Protein 3F7L (pdb70)

Structure (mmCIF, N/CA/C/O backbone):
data_3F7L
#
_entry.id   3F7L
#
_cell.length_a   62.493
_cell.length_b   62.493
_cell.length_c   163.191
_cell.angle_alpha   90.00
_cell.angle_beta   90.00
_cell.angle_gamma   120.00
#
_symmetry.space_group_name_H-M   'P 61 2 2'
#
loop_
_entity.id
_entity.type
_entity.pdbx_description
1 polymer 'Copper,Zinc Superoxide Dismut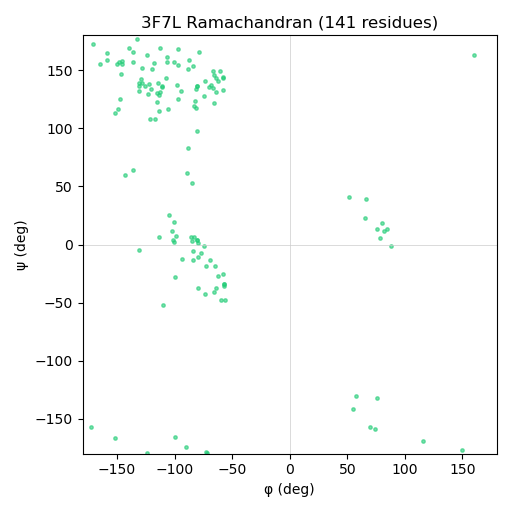ase'
2 non-polymer 'COPPER (I) ION'
3 non-polymer 'COPPER (II) ION'
4 non-polymer 'ZINC ION'
5 non-polymer 'SODIUM ION'
6 non-polymer 'ACETIC ACID'
7 non-polymer 'SULFATE ION'
8 water water
#
loop_
_atom_site.group_PDB
_atom_site.id
_atom_site.type_symbol
_atom_site.label_atom_id
_atom_site.label_alt_id
_atom_site.label_comp_id
_atom_site.label_asym_id
_atom_site.label_entity_id
_atom_site.label_seq_id
_atom_site.pdbx_PDB_ins_code
_atom_site.Cartn_x
_atom_site.Cartn_y
_atom_site.Cartn_z
_atom_site.occupancy
_atom_site.B_iso_or_equiv
_atom_site.auth_seq_id
_atom_site.auth_comp_id
_atom_site.auth_asym_id
_atom_site.auth_atom_id
_atom_site.pdbx_PDB_model_num
ATOM 1 N N . ALA A 1 1 ? 33.385 16.130 55.139 1.00 27.82 1 ALA A N 1
ATOM 2 C CA . ALA A 1 1 ? 34.437 15.421 54.396 1.00 19.46 1 ALA A CA 1
ATOM 3 C C . ALA A 1 1 ? 33.743 14.417 53.487 1.00 17.96 1 ALA A C 1
ATOM 4 O O . ALA A 1 1 ? 32.873 13.721 53.986 1.00 21.32 1 ALA A O 1
ATOM 6 N N . ILE A 1 2 ? 34.051 14.286 52.211 1.00 16.16 2 ILE A N 1
ATOM 7 C CA . ILE A 1 2 ? 33.530 13.224 51.366 1.00 14.08 2 ILE A CA 1
ATOM 8 C C . ILE A 1 2 ? 34.211 11.905 51.719 1.00 12.35 2 ILE A C 1
ATOM 9 O O . ILE A 1 2 ? 35.420 11.850 51.985 1.00 12.43 2 ILE A O 1
ATOM 16 N N . HIS A 1 3 ? 33.412 10.856 51.702 1.00 12.15 3 HIS A N 1
ATOM 17 C CA . HIS A 1 3 ? 33.854 9.473 51.894 1.00 11.47 3 HIS A CA 1
ATOM 18 C C . HIS A 1 3 ? 33.455 8.646 50.676 1.00 10.49 3 HIS A C 1
ATOM 19 O O . HIS A 1 3 ? 32.351 8.763 50.145 1.00 11.58 3 HIS A O 1
ATOM 26 N N . ALA A 1 4 ? 34.385 7.785 50.262 1.00 9.65 4 ALA A N 1
ATOM 27 C CA . ALA A 1 4 ? 34.180 6.878 49.154 1.00 9.52 4 ALA A CA 1
ATOM 28 C C . ALA A 1 4 ? 34.707 5.502 49.513 1.00 8.80 4 ALA A C 1
ATOM 29 O O . ALA A 1 4 ? 35.458 5.317 50.463 1.00 9.41 4 ALA A O 1
ATOM 31 N N . VAL A 1 5 ? 34.319 4.524 48.709 1.00 8.73 5 VAL A N 1
ATOM 32 C CA . VAL A 1 5 ? 34.724 3.135 48.924 1.00 8.79 5 VAL A CA 1
ATOM 33 C C . VAL A 1 5 ? 34.835 2.448 47.574 1.00 8.69 5 VAL A C 1
ATOM 34 O O . VAL A 1 5 ? 34.212 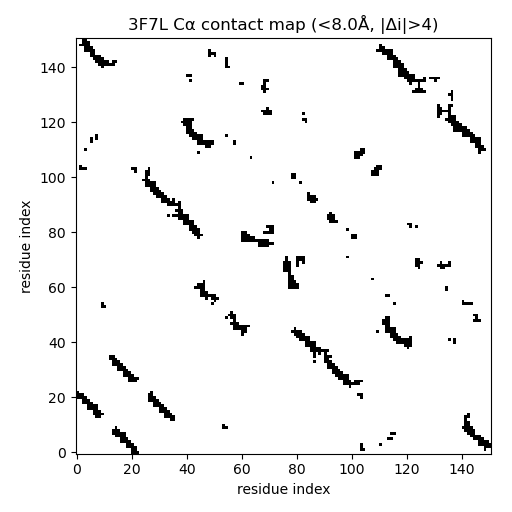2.855 46.599 1.00 9.88 5 VAL A O 1
ATOM 38 N N . CYS A 1 6 ? 35.618 1.386 47.544 1.00 8.91 6 CYS A N 1
ATOM 39 C CA . CYS A 1 6 ? 35.870 0.629 46.320 1.00 8.69 6 CYS A CA 1
ATOM 40 C C . CYS A 1 6 ? 36.070 -0.831 46.677 1.00 8.71 6 CYS A C 1
ATOM 41 O O . CYS A 1 6 ? 36.920 -1.146 47.531 1.00 9.86 6 CYS A O 1
ATOM 44 N N . VAL A 1 7 ? 35.291 -1.717 46.069 1.00 8.66 7 VAL A N 1
ATOM 45 C CA . VAL A 1 7 ? 35.355 -3.144 46.309 1.00 8.79 7 VAL A CA 1
ATOM 46 C C . VAL A 1 7 ? 36.024 -3.783 45.106 1.00 8.66 7 VAL A C 1
ATOM 47 O O . VAL A 1 7 ? 35.506 -3.633 43.975 1.00 10.07 7 VAL A O 1
ATOM 51 N N . LEU A 1 8 ? 37.170 -4.391 45.308 1.00 9.18 8 LEU A N 1
ATOM 52 C CA . LEU A 1 8 ? 37.975 -4.932 44.188 1.00 9.69 8 LEU A CA 1
ATOM 53 C C . LEU A 1 8 ? 37.696 -6.397 43.928 1.00 9.30 8 LEU A C 1
ATOM 54 O O . LEU A 1 8 ? 37.719 -7.223 44.820 1.00 11.48 8 LEU A O 1
ATOM 63 N N . LYS A 1 9 ? 37.478 -6.720 42.633 1.00 9.15 9 LYS A N 1
ATOM 64 C CA . LYS A 1 9 ? 37.307 -8.061 42.170 1.00 11.16 9 LYS A CA 1
ATOM 65 C C . LYS A 1 9 ? 37.820 -8.157 40.735 1.00 9.70 9 LYS A C 1
ATOM 66 O O . LYS A 1 9 ? 37.812 -7.159 40.011 1.00 9.79 9 LYS A O 1
ATOM 72 N N . GLY A 1 10 ? 38.215 -9.336 40.280 1.00 10.79 10 GLY A N 1
ATOM 73 C CA . GLY A 1 10 ? 38.601 -9.492 38.889 1.00 10.90 10 GLY A CA 1
ATOM 74 C C . GLY A 1 10 ? 38.843 -10.937 38.532 1.00 11.53 10 GLY A C 1
ATOM 75 O O . GLY A 1 10 ? 38.338 -11.845 39.205 1.00 13.16 10 GLY A O 1
ATOM 76 N N . ASP A 1 11 ? 39.643 -11.156 37.479 1.00 12.67 11 ASP A N 1
ATOM 77 C CA . ASP A 1 11 ? 39.892 -12.509 36.966 1.00 14.96 11 ASP A CA 1
ATOM 78 C C . ASP A 1 11 ? 41.093 -13.160 37.665 1.00 14.81 11 ASP A C 1
ATOM 79 O O . ASP A 1 11 ? 42.108 -13.451 37.035 1.00 16.38 11 ASP A O 1
ATOM 84 N N . SER A 1 12 ? 40.922 -13.303 38.976 1.00 13.33 12 SER A N 1
ATOM 85 C CA . SER A 1 12 ? 41.949 -13.762 39.853 1.00 13.71 12 SER A CA 1
ATOM 86 C C . SER A 1 12 ? 41.286 -14.003 41.237 1.00 13.02 12 SER A C 1
ATOM 87 O O . SER A 1 12 ? 40.134 -13.641 41.451 1.00 13.96 12 SER A O 1
ATOM 90 N N . PRO A 1 13 ? 41.997 -14.577 42.182 1.00 14.30 13 PRO A N 1
ATOM 91 C CA . PRO A 1 13 ? 41.456 -14.657 43.520 1.00 15.99 13 PRO A CA 1
ATOM 92 C C . PRO A 1 13 ? 41.582 -13.418 44.372 1.00 12.93 13 PRO A C 1
ATOM 93 O O . PRO A 1 13 ? 41.214 -13.424 45.537 1.00 14.91 13 PRO A O 1
ATOM 97 N N . VAL A 1 14 ? 42.063 -12.345 43.916 1.00 10.94 14 VAL A N 1
ATOM 98 C CA . VAL A 1 14 ? 42.374 -11.112 44.604 1.00 10.11 14 VAL A CA 1
ATOM 99 C C . VAL A 1 14 ? 41.097 -10.369 44.918 1.00 10.86 14 VAL A C 1
ATOM 100 O O . VAL A 1 14 ? 40.251 -10.121 44.046 1.00 12.32 14 VAL A O 1
ATOM 104 N N . THR A 1 15 ? 40.937 -9.986 46.193 1.00 11.07 15 THR A N 1
ATOM 105 C CA . THR A 1 15 ? 39.789 -9.238 46.660 1.00 12.20 15 THR A CA 1
ATOM 106 C C . THR A 1 15 ? 40.283 -8.182 47.645 1.00 12.08 15 THR A C 1
ATOM 107 O O . THR A 1 15 ? 41.389 -8.196 48.126 1.00 11.61 15 THR A O 1
ATOM 111 N N . GLY A 1 16 ? 39.372 -7.268 47.993 1.00 16.25 16 GLY A N 1
ATOM 112 C CA . GLY A 1 16 ? 39.698 -6.293 49.016 1.00 16.15 16 GLY A CA 1
ATOM 113 C C . GLY A 1 16 ? 38.768 -5.084 48.922 1.00 10.05 16 GLY A C 1
ATOM 114 O O . GLY A 1 16 ? 38.073 -4.895 47.948 1.00 11.05 16 GLY A O 1
ATOM 115 N N . THR A 1 17 ? 38.755 -4.316 49.997 1.00 12.70 17 THR A N 1
ATOM 116 C CA . THR A 1 17 ? 37.988 -3.103 50.088 1.00 10.32 17 THR A CA 1
ATOM 117 C C . THR A 1 17 ? 38.901 -1.939 50.415 1.00 9.72 17 THR A C 1
ATOM 118 O O . THR A 1 17 ? 39.702 -2.021 51.364 1.00 11.32 17 THR A O 1
ATOM 122 N N . ILE A 1 18 ? 38.800 -0.884 49.655 1.00 8.86 18 ILE A N 1
ATOM 123 C CA . ILE A 1 18 ? 39.535 0.334 49.834 1.00 8.87 18 ILE A CA 1
ATOM 124 C C . ILE A 1 18 ? 38.579 1.444 50.221 1.00 9.07 18 ILE A C 1
ATOM 125 O O . ILE A 1 18 ? 37.569 1.659 49.583 1.00 10.46 18 ILE A O 1
ATOM 130 N N . HIS A 1 19 ? 38.938 2.200 51.292 1.00 9.50 19 HIS A N 1
ATOM 131 C CA . HIS A 1 19 ? 38.227 3.372 51.711 1.00 9.71 19 HIS A CA 1
ATOM 132 C C . HIS A 1 19 ? 39.038 4.623 51.373 1.00 9.45 19 HIS A C 1
ATOM 133 O O . HIS A 1 19 ? 40.259 4.621 51.486 1.00 10.49 19 HIS A O 1
ATOM 146 N N . LEU A 1 20 ? 38.334 5.680 50.974 1.00 9.37 20 LEU A N 1
ATOM 147 C CA . LEU A 1 20 ? 38.932 6.945 50.661 1.00 9.78 20 LEU A CA 1
ATOM 148 C C . LEU A 1 20 ? 38.183 8.029 51.375 1.00 9.88 20 LEU A C 1
ATOM 149 O O . LEU A 1 20 ? 36.934 8.040 51.376 1.00 11.92 20 LEU A O 1
ATOM 154 N N . LYS A 1 21 ? 38.869 8.989 51.966 1.00 9.91 21 LYS A N 1
ATOM 155 C CA . LYS A 1 21 ? 38.159 10.100 52.602 1.00 11.58 21 LYS A CA 1
ATOM 156 C C . LYS A 1 21 ? 38.979 11.358 52.450 1.00 10.92 21 LYS A C 1
ATOM 157 O O . LYS A 1 21 ? 40.229 11.404 52.485 1.00 11.61 21 LYS A O 1
ATOM 163 N N . GLU A 1 22 ? 38.317 12.481 52.323 1.00 11.83 22 GLU A N 1
ATOM 164 C CA . GLU A 1 22 ? 38.982 13.730 52.521 1.00 12.62 22 GLU A CA 1
ATOM 165 C C . GLU A 1 22 ? 39.405 13.898 53.974 1.00 14.41 22 GLU A C 1
ATOM 166 O O . GLU A 1 22 ? 38.618 13.637 54.864 1.00 17.66 22 GLU A O 1
ATOM 172 N N . GLU A 1 23 ? 40.620 14.341 54.222 1.00 14.96 23 GLU A N 1
ATOM 173 C CA . GLU A 1 23 ? 41.198 14.497 55.585 1.00 16.44 23 GLU A CA 1
ATOM 174 C C . GLU A 1 23 ? 42.198 15.619 55.451 1.00 17.92 23 GLU A C 1
ATOM 175 O O . GLU A 1 23 ? 43.190 15.522 54.691 1.00 18.30 23 GLU A O 1
ATOM 181 N N . GLY A 1 24 ? 41.921 16.752 56.096 1.00 20.87 24 GLY A N 1
ATOM 182 C CA . GLY A 1 24 ? 42.701 17.963 55.844 1.00 22.05 24 GLY A CA 1
ATOM 183 C C . GLY A 1 24 ? 42.648 18.330 54.371 1.00 20.72 24 GLY A C 1
ATOM 184 O O . GLY A 1 24 ? 41.579 18.346 53.758 1.00 27.57 24 GLY A O 1
ATOM 185 N N . ASP A 1 25 ? 43.800 18.586 53.761 1.00 22.47 25 ASP A N 1
ATOM 186 C CA . ASP A 1 25 ? 43.879 19.017 52.364 1.00 22.12 25 ASP A CA 1
ATOM 187 C C . ASP A 1 25 ? 44.199 17.845 51.458 1.00 18.64 25 ASP A C 1
ATOM 188 O O . ASP A 1 25 ? 44.485 18.113 50.277 1.00 22.29 25 ASP A O 1
ATOM 193 N N . MET A 1 26 ? 44.223 16.612 51.931 1.00 15.58 26 MET A N 1
ATOM 194 C CA . MET A 1 26 ? 44.562 15.479 51.100 1.00 12.68 26 MET A CA 1
ATOM 195 C C . MET A 1 26 ? 43.415 14.459 51.160 1.00 11.82 26 MET A C 1
ATOM 196 O O . MET A 1 26 ? 42.411 14.666 51.830 1.00 14.88 26 MET A O 1
ATOM 201 N N . VAL A 1 27 ? 43.607 13.361 50.457 1.00 10.72 27 VAL A N 1
ATOM 202 C CA . VAL A 1 27 ? 42.721 12.203 50.536 1.00 9.96 27 VAL A CA 1
ATOM 203 C C . VAL A 1 27 ? 43.492 11.062 51.153 1.00 10.08 27 VAL A C 1
ATOM 204 O O . VAL A 1 27 ? 44.618 10.718 50.737 1.00 10.86 27 VAL A O 1
ATOM 208 N N . THR A 1 28 ? 42.916 10.442 52.177 1.00 10.24 28 THR A N 1
ATOM 209 C CA . THR A 1 28 ? 43.460 9.309 52.893 1.00 10.62 28 THR A CA 1
ATOM 210 C C . THR A 1 28 ? 42.852 8.048 52.335 1.00 10.38 28 THR A C 1
ATOM 211 O O . THR A 1 28 ? 41.619 7.908 52.312 1.00 11.22 28 THR A O 1
ATOM 215 N N . VAL A 1 29 ? 43.712 7.123 51.921 1.00 10.27 29 VAL A N 1
ATOM 216 C CA . VAL A 1 29 ? 43.338 5.871 51.292 1.00 9.85 29 VAL A CA 1
ATOM 217 C C . VAL A 1 29 ? 43.763 4.719 52.206 1.00 10.28 29 VAL A C 1
ATOM 218 O O . VAL A 1 29 ? 44.952 4.610 52.550 1.00 11.24 29 VAL A O 1
ATOM 222 N N . THR A 1 30 ? 42.828 3.866 52.613 1.00 10.41 30 THR A N 1
ATOM 223 C CA . THR A 1 30 ? 43.098 2.780 53.523 1.00 10.15 30 THR A CA 1
ATOM 224 C C . THR A 1 30 ? 42.419 1.522 53.049 1.00 9.95 30 THR A C 1
ATOM 225 O O . THR A 1 30 ? 41.407 1.521 52.368 1.00 13.42 30 THR A O 1
ATOM 229 N N . GLY A 1 31 ? 42.918 0.376 53.472 1.00 10.65 31 GLY A N 1
ATOM 230 C CA . GLY A 1 31 ? 42.236 -0.879 53.225 1.00 12.00 31 GLY A CA 1
ATOM 231 C C . GLY A 1 31 ? 43.181 -2.020 53.089 1.00 9.84 31 GLY A C 1
ATOM 232 O O . GLY A 1 31 ? 44.351 -1.860 53.346 1.00 15.45 31 GLY A O 1
ATOM 233 N N . GLU A 1 32 ? 42.676 -3.189 52.807 1.00 13.50 32 GLU A N 1
ATOM 234 C CA . GLU A 1 32 ? 43.440 -4.422 52.705 1.00 11.63 32 GLU A CA 1
ATOM 235 C C . GLU A 1 32 ? 43.054 -5.107 51.392 1.00 10.73 32 GLU A C 1
ATOM 236 O O . GLU A 1 32 ? 41.879 -5.168 51.053 1.00 13.55 32 GLU A O 1
ATOM 242 N N . ILE A 1 33 ? 44.058 -5.638 50.723 1.00 9.71 33 ILE A N 1
ATOM 243 C CA . ILE A 1 33 ? 43.913 -6.454 49.494 1.00 9.62 33 ILE A CA 1
ATOM 244 C C . ILE A 1 33 ? 44.513 -7.801 49.800 1.00 9.61 33 ILE A C 1
ATOM 245 O O . ILE A 1 33 ? 45.611 -7.879 50.339 1.00 11.32 33 ILE A O 1
ATOM 250 N N . THR A 1 34 ? 43.813 -8.861 49.443 1.00 9.63 34 THR A N 1
ATOM 251 C CA . THR A 1 34 ? 44.233 -10.227 49.764 1.00 9.96 34 THR A CA 1
ATOM 252 C C . THR A 1 34 ? 44.332 -11.055 48.492 1.00 9.50 34 THR A C 1
ATOM 253 O O . THR A 1 34 ? 43.789 -10.716 47.461 1.00 11.01 34 THR A O 1
ATOM 257 N N . GLY A 1 35 ? 45.029 -12.195 48.608 1.00 10.08 35 GLY A N 1
ATOM 258 C CA . GLY A 1 35 ? 45.174 -13.134 47.528 1.00 10.55 35 GLY A CA 1
ATOM 259 C C . GLY A 1 35 ? 46.299 -12.807 46.572 1.00 9.92 35 GLY A C 1
ATOM 260 O O . GLY A 1 35 ? 46.350 -13.430 45.497 1.00 11.80 35 GLY A O 1
ATOM 261 N N . LEU A 1 36 ? 47.186 -11.909 46.929 1.00 9.81 36 LEU A N 1
ATOM 262 C CA . LEU A 1 36 ? 48.274 -11.448 46.092 1.00 9.39 36 LEU A CA 1
ATOM 263 C C . LEU A 1 36 ? 49.526 -12.309 46.234 1.00 9.39 36 LEU A C 1
ATOM 264 O O . LEU A 1 36 ? 49.788 -12.814 47.325 1.00 10.48 36 LEU A O 1
ATOM 269 N N . THR A 1 37 ? 50.334 -12.403 45.211 1.00 9.41 37 THR A N 1
ATOM 270 C CA . THR A 1 37 ? 51.658 -12.960 45.417 1.00 9.63 37 THR A CA 1
ATOM 271 C C . THR A 1 37 ? 52.442 -12.018 46.307 1.00 9.29 37 THR A C 1
ATOM 272 O O . THR A 1 37 ? 52.317 -10.779 46.235 1.00 9.73 37 THR A O 1
ATOM 276 N N . PRO A 1 38 ? 53.329 -12.524 47.180 1.00 9.26 38 PRO A N 1
ATOM 277 C CA . PRO A 1 38 ? 54.105 -11.623 48.039 1.00 9.58 38 PRO A CA 1
ATOM 278 C C . PRO A 1 38 ? 54.920 -10.635 47.177 1.00 9.46 38 PRO A C 1
ATOM 279 O O . PRO A 1 38 ? 55.469 -10.979 46.135 1.00 11.23 38 PRO A O 1
ATOM 283 N N . GLY A 1 39 ? 55.034 -9.407 47.697 1.00 9.67 39 GLY A N 1
ATOM 284 C CA . GLY A 1 39 ? 55.836 -8.386 47.053 1.00 10.61 39 GLY A CA 1
ATOM 285 C C . GLY A 1 39 ? 55.002 -7.212 46.574 1.00 8.66 39 GLY A C 1
ATOM 286 O O . GLY A 1 39 ? 53.799 -7.069 46.915 1.00 8.72 39 GLY A O 1
ATOM 287 N N . LYS A 1 40 ? 55.605 -6.369 45.791 1.00 9.54 40 LYS A N 1
ATOM 288 C CA . LYS A 1 40 ? 54.998 -5.130 45.318 1.00 8.77 40 LYS A CA 1
ATOM 289 C C . LYS A 1 40 ? 54.071 -5.374 44.133 1.00 8.29 40 LYS A C 1
ATOM 290 O O . LYS A 1 40 ? 54.404 -6.088 43.182 1.00 9.50 40 LYS A O 1
ATOM 298 N N . HIS A 1 41 ? 52.907 -4.727 44.175 1.00 7.53 41 HIS A N 1
ATOM 299 C CA . HIS A 1 41 ? 51.926 -4.747 43.096 1.00 7.45 41 HIS A CA 1
ATOM 300 C C . HIS A 1 41 ? 51.487 -3.313 42.793 1.00 7.16 41 HIS A C 1
ATOM 301 O O . HIS A 1 41 ? 51.088 -2.565 43.698 1.00 7.56 41 HIS A O 1
ATOM 308 N N . GLY A 1 42 ? 51.488 -2.956 41.502 1.00 7.07 42 GLY A N 1
ATOM 309 C CA . GLY A 1 42 ? 51.048 -1.612 41.143 1.00 7.29 42 GLY A CA 1
ATOM 310 C C . GLY A 1 42 ? 49.592 -1.362 41.554 1.00 6.74 42 GLY A C 1
ATOM 311 O O . GLY A 1 42 ? 48.746 -2.267 41.535 1.00 7.62 42 GLY A O 1
ATOM 312 N N . PHE A 1 43 ? 49.305 -0.102 41.857 1.00 7.10 43 PHE A N 1
ATOM 313 C CA . PHE A 1 43 ? 47.997 0.286 42.398 1.00 7.39 43 PHE A CA 1
ATOM 314 C C . PHE A 1 43 ? 47.701 1.697 41.942 1.00 7.18 43 PHE A C 1
ATOM 315 O O . PHE A 1 43 ? 48.442 2.627 42.301 1.00 8.28 43 PHE A O 1
ATOM 323 N N . HIS A 1 44 ? 46.649 1.870 41.144 1.00 6.86 44 HIS A N 1
ATOM 324 C CA . HIS A 1 44 ? 46.382 3.174 40.540 1.00 7.02 44 HIS A CA 1
ATOM 325 C C . HIS A 1 44 ? 44.897 3.425 40.409 1.00 6.64 44 HIS A C 1
ATOM 326 O O . HIS A 1 44 ? 44.083 2.510 40.302 1.00 7.46 44 HIS A O 1
ATOM 333 N N . VAL A 1 45 ? 44.556 4.723 40.311 1.00 7.04 45 VAL A N 1
ATOM 334 C CA . VAL A 1 45 ? 43.271 5.154 39.799 1.00 7.19 45 VAL A CA 1
ATOM 335 C C . VAL A 1 45 ? 43.330 5.156 38.284 1.00 7.25 45 VAL A C 1
ATOM 336 O O . VAL A 1 45 ? 44.176 5.844 37.687 1.00 7.78 45 VAL A O 1
ATOM 340 N N . HIS A 1 46 ? 42.430 4.422 37.647 1.00 7.22 46 HIS A N 1
ATOM 341 C CA . HIS A 1 46 ? 42.229 4.391 36.222 1.00 7.44 46 HIS A CA 1
ATOM 342 C C . HIS A 1 46 ? 41.021 5.261 35.869 1.00 7.44 46 HIS A C 1
ATOM 343 O O . HIS A 1 46 ? 40.155 5.527 36.670 1.00 8.24 46 HIS A O 1
ATOM 350 N N . GLU A 1 47 ? 41.011 5.705 34.600 1.00 7.57 47 GLU A N 1
ATOM 351 C CA . GLU A 1 47 ? 40.123 6.777 34.193 1.00 8.02 47 GLU A CA 1
ATOM 352 C C . GLU A 1 47 ? 38.649 6.424 34.249 1.00 7.72 47 GLU A C 1
ATOM 353 O O . GLU A 1 47 ? 37.853 7.277 34.640 1.00 8.47 47 GLU A O 1
ATOM 359 N N . PHE A 1 48 ? 38.259 5.214 33.842 1.00 7.87 48 PHE A N 1
ATOM 360 C CA . PHE A 1 48 ? 36.854 4.919 33.638 1.00 8.05 48 PHE A CA 1
ATOM 361 C C . PHE A 1 48 ? 36.326 3.946 34.671 1.00 7.97 48 PHE A C 1
ATOM 362 O O . PHE A 1 48 ? 36.946 2.879 34.950 1.00 8.85 48 PHE A O 1
ATOM 370 N N . GLY A 1 49 ? 35.155 4.244 35.206 1.00 8.39 49 GLY A N 1
ATOM 371 C CA . GLY A 1 49 ? 34.399 3.345 36.071 1.00 8.54 49 GLY A CA 1
ATOM 372 C C . GLY A 1 49 ? 33.563 2.393 35.274 1.00 8.93 49 GLY A C 1
ATOM 373 O O . GLY A 1 49 ? 32.334 2.310 35.461 1.00 10.03 49 GLY A O 1
ATOM 374 N N . ASP A 1 50 ? 34.186 1.672 34.330 1.00 9.35 50 ASP A N 1
ATOM 375 C CA . ASP A 1 50 ? 33.531 0.907 33.299 1.00 9.27 50 ASP A CA 1
ATOM 376 C C . ASP A 1 50 ? 33.977 -0.542 33.441 1.00 9.21 50 ASP A C 1
ATOM 377 O O . ASP A 1 50 ? 35.132 -0.831 33.129 1.00 9.31 50 ASP A O 1
ATOM 382 N N . ASN A 1 51 ? 33.075 -1.405 33.903 1.00 9.56 51 ASN A N 1
ATOM 383 C CA . ASN A 1 51 ? 33.337 -2.802 34.104 1.00 10.22 51 ASN A CA 1
ATOM 384 C C . ASN A 1 51 ? 32.695 -3.690 33.036 1.00 10.12 51 ASN A C 1
ATOM 385 O O . ASN A 1 51 ? 32.387 -4.858 33.285 1.00 12.48 51 ASN A O 1
ATOM 390 N N . THR A 1 52 ? 32.449 -3.133 31.849 1.00 9.78 52 THR A N 1
ATOM 391 C CA . THR A 1 52 ? 31.824 -3.941 30.785 1.00 10.60 52 THR A CA 1
ATOM 392 C C . THR A 1 52 ? 32.758 -4.962 30.178 1.00 11.46 52 THR A C 1
ATOM 393 O O . THR A 1 52 ? 32.292 -5.898 29.532 1.00 14.32 52 THR A O 1
ATOM 397 N N . ASN A 1 53 ? 34.060 -4.814 30.336 1.00 11.32 53 ASN A N 1
ATOM 398 C CA . ASN A 1 53 ? 35.058 -5.717 29.830 1.00 11.78 53 ASN A CA 1
ATOM 399 C C . ASN A 1 53 ? 36.090 -5.926 30.956 1.00 11.53 53 ASN A C 1
ATOM 400 O O . ASN A 1 53 ? 37.272 -5.546 30.822 1.00 12.66 53 ASN A O 1
ATOM 405 N N . GLY A 1 54 ? 35.632 -6.507 32.030 1.00 12.88 54 GLY A N 1
ATOM 406 C CA . GLY A 1 54 ? 36.518 -6.807 33.189 1.00 12.38 54 GLY A CA 1
ATOM 407 C C . GLY A 1 54 ? 37.195 -5.506 33.617 1.00 11.15 54 GLY A C 1
ATOM 408 O O . GLY A 1 54 ? 36.579 -4.473 33.752 1.00 14.65 54 GLY A O 1
ATOM 409 N N . CYS A 1 55 ? 38.477 -5.657 33.982 1.00 10.11 55 CYS A N 1
ATOM 410 C CA . CYS A 1 55 ? 39.268 -4.523 34.389 1.00 9.87 55 CYS A CA 1
ATOM 411 C C . CYS A 1 55 ? 39.855 -3.803 33.188 1.00 9.08 55 CYS A C 1
ATOM 412 O O . CYS A 1 55 ? 40.339 -2.672 33.319 1.00 9.50 55 CYS A O 1
ATOM 415 N N . THR A 1 56 ? 39.817 -4.403 32.011 1.00 9.50 56 THR A N 1
ATOM 416 C CA . THR A 1 56 ? 40.374 -3.761 30.800 1.00 9.87 56 THR A CA 1
ATOM 417 C C . THR A 1 56 ? 39.628 -2.497 30.435 1.00 9.84 56 THR A C 1
ATOM 418 O O . THR A 1 56 ? 40.247 -1.499 30.002 1.00 10.42 56 THR A O 1
ATOM 422 N N . SER A 1 57 ? 38.315 -2.478 30.616 1.00 9.37 57 SER A N 1
ATOM 423 C CA .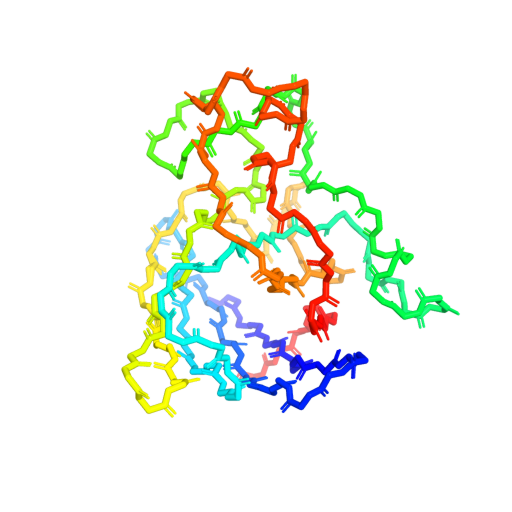 SER A 1 57 ? 37.504 -1.306 30.225 1.00 9.27 57 SER A CA 1
ATOM 424 C C . SER A 1 57 ? 37.672 -0.151 31.189 1.00 8.66 57 SER A C 1
ATOM 425 O O . SER A 1 57 ? 37.136 0.929 30.892 1.00 9.49 57 SER A O 1
ATOM 428 N N . ALA A 1 58 ? 38.462 -0.270 32.250 1.00 8.51 58 ALA A N 1
ATOM 429 C CA . ALA A 1 58 ? 38.788 0.865 33.098 1.00 8.46 5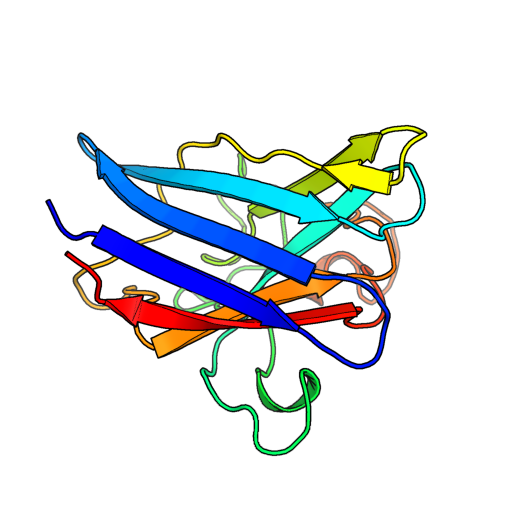8 ALA A CA 1
ATOM 430 C C . ALA A 1 58 ? 39.693 1.865 32.370 1.00 8.17 58 ALA A C 1
ATOM 431 O O . ALA A 1 58 ? 39.907 2.983 32.860 1.00 8.39 58 ALA A O 1
ATOM 433 N N . GLY A 1 59 ? 40.261 1.4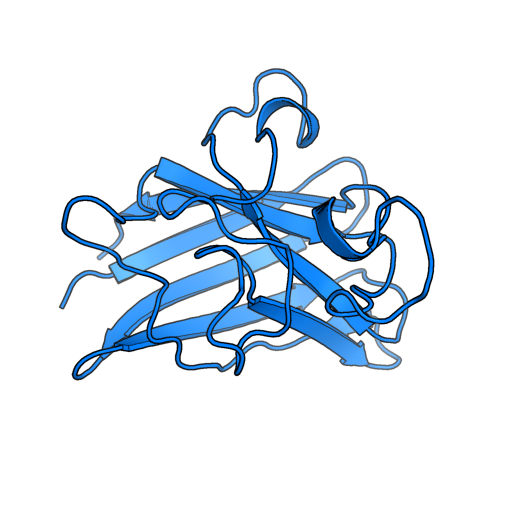67 31.242 1.00 8.72 59 GLY A N 1
ATOM 434 C CA . GLY A 1 59 ? 41.154 2.393 30.529 1.00 9.49 59 GLY A CA 1
ATOM 435 C C . GLY A 1 59 ? 42.478 2.533 31.218 1.00 7.98 59 GLY A C 1
ATOM 436 O O . GLY A 1 59 ? 42.902 1.643 31.983 1.00 8.62 59 GLY A O 1
ATOM 437 N N . GLY A 1 60 ? 43.157 3.632 30.919 1.00 8.43 60 GLY A N 1
ATOM 438 C CA . GLY A 1 60 ? 44.508 3.879 31.431 1.00 8.31 60 GLY A CA 1
ATOM 439 C C . GLY A 1 60 ? 44.487 4.622 32.739 1.00 7.79 60 GLY A C 1
ATOM 440 O O . GLY A 1 60 ? 43.446 4.853 33.342 1.00 8.43 60 GLY A O 1
ATOM 441 N N . HIS A 1 61 ? 45.681 4.988 33.211 1.00 7.89 61 HIS A N 1
ATOM 442 C CA . HIS A 1 61 ? 45.750 5.716 34.456 1.00 8.02 61 HIS A CA 1
ATOM 443 C C . HIS A 1 61 ? 45.052 7.063 34.292 1.00 7.90 61 HIS A C 1
ATOM 444 O O . HIS A 1 61 ? 45.174 7.724 33.278 1.00 8.85 61 HIS A O 1
ATOM 451 N N . PHE A 1 62 ? 44.365 7.477 35.371 1.00 7.86 62 PHE A N 1
ATOM 452 C CA . PHE A 1 62 ? 43.712 8.778 35.349 1.00 7.74 62 PHE A CA 1
ATOM 453 C C . PHE A 1 62 ? 44.775 9.872 35.274 1.00 7.61 62 PHE A C 1
ATOM 454 O O . PHE A 1 62 ? 45.663 9.955 36.115 1.00 8.36 62 PHE A O 1
ATOM 462 N N . ASN A 1 63 ? 44.674 10.692 34.227 1.00 8.23 63 ASN A N 1
ATOM 463 C CA . ASN A 1 63 ? 45.741 11.638 33.877 1.00 8.31 63 ASN A CA 1
ATOM 464 C C . ASN A 1 63 ? 45.203 12.938 33.357 1.00 8.51 63 ASN A C 1
ATOM 465 O O . ASN A 1 63 ? 45.522 13.323 32.223 1.00 9.79 63 ASN A O 1
ATOM 470 N N . PRO A 1 64 ? 44.405 13.642 34.151 1.00 9.28 64 PRO A N 1
ATOM 471 C CA . PRO A 1 64 ? 43.799 14.885 33.688 1.00 10.70 64 PRO A CA 1
ATOM 472 C C . PRO A 1 64 ? 44.802 16.001 33.395 1.00 10.06 64 PRO A C 1
ATOM 473 O O . PRO A 1 64 ? 44.468 16.950 32.721 1.00 12.29 64 PRO A O 1
ATOM 477 N N . HIS A 1 65 ? 46.021 15.884 33.918 1.00 10.79 65 HIS A N 1
ATOM 478 C CA . HIS A 1 65 ? 47.051 16.913 33.708 1.00 10.90 65 HIS A CA 1
ATOM 479 C C . HIS A 1 65 ? 48.078 16.545 32.648 1.00 10.56 65 HIS A C 1
ATOM 480 O O . HIS A 1 65 ? 49.052 17.310 32.441 1.00 12.34 65 HIS A O 1
ATOM 487 N N . GLY A 1 66 ? 47.953 15.433 31.960 1.00 10.33 66 GLY A N 1
ATOM 488 C CA . GLY A 1 66 ? 48.788 15.159 30.831 1.00 10.98 66 GLY A CA 1
ATOM 489 C C . GLY A 1 66 ? 50.248 14.971 31.187 1.00 9.79 66 GLY A C 1
ATOM 490 O O . GLY A 1 66 ? 51.146 15.370 30.396 1.00 11.71 66 GLY A O 1
ATOM 491 N N . LYS A 1 67 ? 50.514 14.310 32.295 1.00 9.09 67 LYS A N 1
ATOM 492 C CA . LYS A 1 67 ? 51.837 14.000 32.760 1.00 8.84 67 LYS A CA 1
ATOM 493 C C . LYS A 1 67 ? 52.259 12.606 32.366 1.00 8.09 67 LYS A C 1
ATOM 494 O O . LYS A 1 67 ? 51.451 11.784 31.925 1.00 8.55 67 LYS A O 1
ATOM 500 N N . GLU A 1 68 ? 53.551 12.283 32.535 1.00 8.60 68 GLU A N 1
ATOM 501 C CA . GLU A 1 68 ? 54.032 10.907 32.424 1.00 8.10 68 GLU A CA 1
ATOM 502 C C . GLU A 1 68 ? 53.725 10.124 33.710 1.00 7.99 68 GLU A C 1
ATOM 503 O O . GLU A 1 68 ? 53.407 10.690 34.758 1.00 8.55 68 GLU A O 1
ATOM 509 N N . HIS A 1 69 ? 53.847 8.810 33.603 1.00 7.66 69 HIS A N 1
ATOM 510 C CA . HIS A 1 69 ? 53.719 7.937 34.774 1.00 7.51 69 HIS A CA 1
ATOM 511 C C . HIS A 1 69 ? 54.914 8.164 35.700 1.00 7.62 69 HIS A C 1
ATOM 512 O O . HIS A 1 69 ? 56.046 8.223 35.219 1.00 8.92 69 HIS A O 1
ATOM 519 N N . GLY A 1 70 ? 54.637 8.230 36.994 1.00 7.61 70 GLY A N 1
ATOM 520 C CA . GLY A 1 70 ? 55.700 8.428 37.972 1.00 8.35 70 GLY A CA 1
ATOM 521 C C . GLY A 1 70 ? 55.353 7.811 39.302 1.00 8.32 70 GLY A C 1
ATOM 522 O O . GLY A 1 70 ? 54.444 7.011 39.443 1.00 9.23 70 GLY A O 1
ATOM 523 N N . ALA A 1 71 ? 56.158 8.207 40.318 1.00 8.92 71 ALA A N 1
ATOM 524 C CA . ALA A 1 71 ? 55.954 7.781 41.667 1.00 8.82 71 ALA A CA 1
ATOM 525 C C . ALA A 1 71 ? 54.974 8.751 42.358 1.00 8.40 71 ALA A C 1
ATOM 526 O O . ALA A 1 71 ? 54.875 9.922 41.950 1.00 8.90 71 ALA A O 1
ATOM 528 N N . PRO A 1 72 ? 54.315 8.324 43.434 1.00 8.52 72 PRO A N 1
ATOM 529 C CA . PRO A 1 72 ? 53.371 9.239 44.121 1.00 9.19 72 PRO A CA 1
ATOM 530 C C . PRO A 1 72 ? 54.026 10.521 44.578 1.00 9.62 72 PRO A C 1
ATOM 531 O O . PRO A 1 72 ? 53.362 11.572 44.596 1.00 9.98 72 PRO A O 1
ATOM 535 N N . GLU A 1 73 ? 55.284 10.506 44.982 1.00 9.61 73 GLU A N 1
ATOM 536 C CA . GLU A 1 73 ? 55.942 11.719 45.483 1.00 10.55 73 GLU A CA 1
ATOM 537 C C . GLU A 1 73 ? 56.349 12.674 44.376 1.00 11.30 73 GLU A C 1
ATOM 538 O O . GLU A 1 73 ? 56.803 13.785 44.677 1.00 13.94 73 GLU A O 1
ATOM 544 N N . ASP A 1 74 ? 56.230 12.306 43.097 1.00 10.53 74 ASP A N 1
ATOM 545 C CA . ASP A 1 74 ? 56.701 13.118 42.013 1.00 10.99 74 ASP A CA 1
ATOM 546 C C . ASP A 1 74 ? 55.701 14.174 41.597 1.00 11.71 74 ASP A C 1
ATOM 547 O O . ASP A 1 74 ? 54.502 14.023 41.765 1.00 12.42 74 ASP A O 1
ATOM 552 N N . GLU A 1 75 ? 56.234 15.273 41.020 1.00 12.00 75 GLU A N 1
ATOM 553 C CA . GLU A 1 75 ? 55.387 16.237 40.318 1.00 12.24 75 GLU A CA 1
ATOM 554 C C . GLU A 1 75 ? 54.916 15.693 38.972 1.00 10.91 75 GLU A C 1
ATOM 555 O O . GLU A 1 75 ? 53.750 15.861 38.580 1.00 11.53 75 GLU A O 1
ATOM 561 N N . ASN A 1 76 ? 55.826 15.059 38.242 1.00 10.40 76 ASN A N 1
ATOM 562 C CA . ASN A 1 76 ? 55.503 14.494 36.933 1.00 10.43 76 ASN A CA 1
ATOM 563 C C . ASN A 1 76 ? 54.982 13.058 37.138 1.00 9.13 76 ASN A C 1
ATOM 564 O O . ASN A 1 76 ? 55.715 12.072 37.062 1.00 10.40 76 ASN A O 1
ATOM 569 N N . ARG A 1 77 ? 53.697 12.984 37.446 1.00 9.28 77 ARG A N 1
ATOM 570 C CA . ARG A 1 77 ? 52.990 11.751 37.700 1.00 8.26 77 ARG A CA 1
ATOM 571 C C . ARG A 1 77 ? 51.567 11.907 37.189 1.00 8.35 77 ARG A C 1
ATOM 572 O O . ARG A 1 77 ? 51.041 13.039 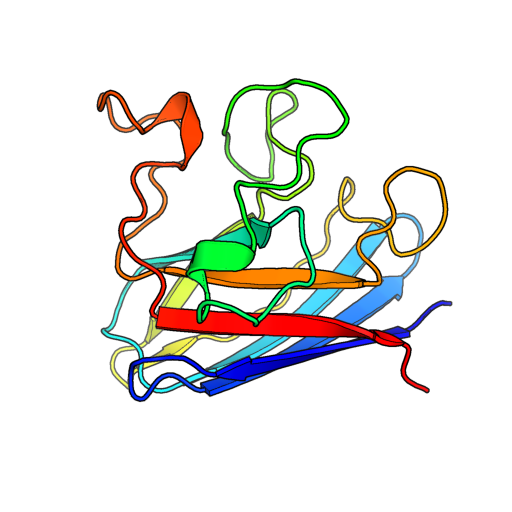37.168 1.00 9.19 77 ARG A O 1
ATOM 580 N N . HIS A 1 78 ? 50.942 10.809 36.869 1.00 7.83 78 HIS A N 1
ATOM 581 C CA . HIS A 1 78 ? 49.498 10.805 36.652 1.00 7.78 78 HIS A CA 1
ATOM 582 C C . HIS A 1 78 ? 48.812 11.106 37.972 1.00 7.65 78 HIS A C 1
ATOM 583 O O . HIS A 1 78 ? 49.245 10.670 39.024 1.00 7.96 78 HIS A O 1
ATOM 590 N N . ALA A 1 79 ? 47.640 11.761 37.904 1.00 7.78 79 ALA A N 1
ATOM 591 C CA . ALA A 1 79 ? 46.872 11.965 39.128 1.00 8.35 79 ALA A CA 1
ATOM 592 C C . ALA A 1 79 ? 46.582 10.613 39.788 1.00 8.17 79 ALA A C 1
ATOM 593 O O . ALA A 1 79 ? 46.499 10.545 41.021 1.00 8.66 79 ALA A O 1
ATOM 595 N N . GLY A 1 80 ? 46.393 9.562 39.005 1.00 7.68 80 GLY A N 1
ATOM 596 C CA . GLY A 1 80 ? 46.081 8.254 39.551 1.00 8.11 80 GLY A CA 1
ATOM 597 C C . GLY A 1 80 ? 47.233 7.443 40.092 1.00 7.52 80 GLY A C 1
ATOM 598 O O . GLY A 1 80 ? 46.999 6.298 40.534 1.00 8.34 80 GLY A O 1
ATOM 599 N N . ASP A 1 81 ? 48.470 7.955 40.076 1.00 7.60 81 ASP A N 1
ATOM 600 C CA . ASP A 1 81 ? 49.649 7.154 40.430 1.00 8.10 81 ASP A CA 1
ATOM 601 C C . ASP A 1 81 ? 49.871 7.019 41.917 1.00 7.97 81 ASP A C 1
ATOM 602 O O . ASP A 1 81 ? 50.470 7.848 42.573 1.00 10.57 81 ASP A O 1
ATOM 607 N N . LEU A 1 82 ? 49.419 5.879 42.479 1.00 8.14 82 LEU A N 1
ATOM 608 C CA . LEU A 1 82 ? 49.538 5.564 43.886 1.00 8.33 82 LEU A CA 1
ATOM 609 C C . LEU A 1 82 ? 50.650 4.574 44.192 1.00 8.11 82 LEU A C 1
ATOM 610 O O . LEU A 1 82 ? 50.772 4.118 45.334 1.00 11.30 82 LEU A O 1
ATOM 615 N N . GLY A 1 83 ? 51.508 4.301 43.233 1.00 7.89 83 GLY A N 1
ATOM 616 C CA . GLY A 1 83 ? 52.686 3.466 43.476 1.00 7.94 83 GLY A CA 1
ATOM 617 C C . GLY A 1 83 ? 52.347 1.992 43.571 1.00 7.51 83 GLY A C 1
ATOM 618 O O . GLY A 1 83 ? 51.697 1.415 42.717 1.00 9.05 83 GLY A O 1
ATOM 619 N N . ASN A 1 84 ? 52.894 1.378 44.614 1.00 8.48 84 ASN A N 1
ATOM 620 C CA . ASN A 1 84 ? 52.689 -0.041 44.878 1.00 8.26 84 ASN A CA 1
ATOM 621 C C . ASN A 1 84 ? 52.034 -0.254 46.215 1.00 8.58 84 ASN A C 1
ATOM 622 O O . ASN A 1 84 ? 52.310 0.491 47.176 1.00 11.56 84 ASN A O 1
ATOM 627 N N . VAL A 1 85 ? 51.278 -1.354 46.310 1.00 8.37 85 VAL A N 1
ATOM 628 C CA . VAL A 1 85 ? 50.960 -1.952 47.587 1.00 8.28 85 VAL A CA 1
ATOM 629 C C . VAL A 1 85 ? 51.962 -3.100 47.791 1.00 8.19 85 VAL A C 1
ATOM 630 O O . VAL A 1 85 ? 52.467 -3.663 46.834 1.00 9.63 85 VAL A O 1
ATOM 634 N N . VAL A 1 86 ? 52.223 -3.444 49.038 1.00 8.45 86 VAL A N 1
ATOM 635 C CA . VAL A 1 86 ? 53.192 -4.469 49.375 1.00 8.34 86 VAL A CA 1
ATOM 636 C C . VAL A 1 86 ? 52.480 -5.603 50.063 1.00 7.88 86 VAL A C 1
ATOM 637 O O . VAL A 1 86 ? 52.017 -5.480 51.191 1.00 8.64 86 VAL A O 1
ATOM 641 N N . ALA A 1 87 ? 52.347 -6.732 49.363 1.00 8.50 87 ALA A N 1
ATOM 642 C CA . ALA A 1 87 ? 51.763 -7.925 49.970 1.00 8.89 87 ALA A CA 1
ATOM 643 C C . ALA A 1 87 ? 52.817 -8.646 50.791 1.00 9.19 87 ALA A C 1
ATOM 644 O O . ALA A 1 87 ? 53.943 -8.872 50.332 1.00 9.82 87 ALA A O 1
ATOM 646 N N . GLY A 1 88 ? 52.431 -9.034 52.006 1.00 9.52 88 GLY A N 1
ATOM 647 C CA . GLY A 1 88 ? 53.303 -9.862 52.796 1.00 10.10 88 GLY A CA 1
ATOM 648 C C . GLY A 1 88 ? 53.374 -11.264 52.265 1.00 9.84 88 GLY A C 1
ATOM 649 O O . GLY A 1 88 ? 52.736 -11.649 51.281 1.00 9.88 88 GLY A O 1
ATOM 650 N N . GLU A 1 89 ? 54.167 -12.076 52.978 1.00 10.77 89 GLU A N 1
ATOM 651 C CA . GLU A 1 89 ? 54.302 -13.478 52.635 1.00 10.44 89 GLU A CA 1
ATOM 652 C C . GLU A 1 89 ? 52.960 -14.180 52.653 1.00 10.81 89 GLU A C 1
ATOM 653 O O . GLU A 1 89 ? 52.793 -15.216 51.974 1.00 12.67 89 GLU A O 1
ATOM 664 N N . ASP A 1 90 ? 51.985 -13.662 53.424 1.00 10.65 90 ASP A N 1
ATOM 665 C CA . ASP A 1 90 ? 50.650 -14.274 53.468 1.00 11.13 90 ASP A CA 1
ATOM 666 C C . ASP A 1 90 ? 49.715 -13.785 52.364 1.00 10.79 90 ASP A C 1
ATOM 667 O O . ASP A 1 90 ? 48.522 -14.118 52.372 1.00 12.09 90 ASP A O 1
ATOM 672 N N . GLY A 1 91 ? 50.201 -13.000 51.434 1.00 9.43 91 GLY A N 1
ATOM 673 C CA . GLY A 1 91 ? 49.430 -12.522 50.315 1.00 9.55 91 GLY A CA 1
ATOM 674 C C . GLY A 1 91 ? 48.555 -11.331 50.568 1.00 9.22 91 GLY A C 1
ATOM 675 O O . GLY A 1 91 ? 47.723 -10.991 49.702 1.00 10.30 91 GLY A O 1
ATOM 676 N N . LYS A 1 92 ? 48.728 -10.678 51.711 1.00 9.50 92 LYS A N 1
ATOM 677 C CA . LYS A 1 92 ? 47.841 -9.570 52.105 1.00 9.45 92 LYS A CA 1
ATOM 678 C C . LYS A 1 92 ? 48.636 -8.274 52.153 1.00 9.22 92 LYS A C 1
ATOM 679 O O . LYS A 1 92 ? 49.713 -8.227 52.740 1.00 10.51 92 LYS A O 1
ATOM 685 N N . ALA A 1 93 ? 48.108 -7.236 51.512 1.00 8.87 93 ALA A N 1
ATOM 686 C CA . ALA A 1 93 ? 48.660 -5.914 51.505 1.00 9.07 93 ALA A CA 1
ATOM 687 C C . ALA A 1 93 ? 47.712 -4.964 52.218 1.00 9.27 93 ALA A C 1
ATOM 688 O O . ALA A 1 93 ? 46.493 -5.069 52.038 1.00 11.99 93 ALA A O 1
ATOM 690 N N . VAL A 1 94 ? 48.239 -4.063 53.023 1.00 9.09 94 VAL A N 1
ATOM 691 C CA . VAL A 1 94 ? 47.455 -3.048 53.689 1.00 9.39 94 VAL A CA 1
ATOM 692 C C . VAL A 1 94 ? 47.935 -1.703 53.208 1.00 9.52 94 VAL A C 1
ATOM 693 O O . VAL A 1 94 ? 49.151 -1.420 53.149 1.00 10.69 94 VAL A O 1
ATOM 697 N N A ILE A 1 95 ? 46.954 -0.852 52.964 0.53 10.09 95 ILE A N 1
ATOM 698 N N B ILE A 1 95 ? 47.053 -0.829 52.743 0.47 10.93 95 ILE A N 1
ATOM 699 C CA A ILE A 1 95 ? 47.109 0.508 52.507 0.53 9.92 95 ILE A CA 1
ATOM 700 C CA B ILE A 1 95 ? 47.421 0.535 52.327 0.47 10.61 95 ILE A CA 1
ATOM 701 C C A ILE A 1 95 ? 46.806 1.517 53.605 0.53 11.45 95 ILE A C 1
ATOM 702 C C B ILE A 1 95 ? 46.920 1.476 53.439 0.47 8.67 95 ILE A C 1
ATOM 703 O O A ILE A 1 95 ? 45.801 1.391 54.321 0.53 10.56 95 ILE A O 1
ATOM 704 O O B ILE A 1 95 ? 45.849 1.249 54.034 0.47 9.14 95 ILE A O 1
ATOM 713 N N . ASN A 1 96 ? 47.698 2.501 53.704 1.00 9.82 96 ASN A N 1
ATOM 714 C CA . ASN A 1 96 ? 47.392 3.624 54.530 1.00 10.40 96 ASN A CA 1
ATOM 715 C C . ASN A 1 96 ? 48.222 4.788 54.052 1.00 10.34 96 ASN A C 1
ATOM 716 O O . ASN A 1 96 ? 49.357 4.962 54.435 1.00 14.35 96 ASN A O 1
ATOM 721 N N . MET A 1 97 ? 47.667 5.549 53.122 1.00 10.43 97 MET A N 1
ATOM 722 C CA A MET A 1 97 ? 48.449 6.628 52.529 0.53 11.41 97 MET A CA 1
ATOM 723 C CA B MET A 1 97 ? 48.307 6.520 52.265 0.47 10.71 97 MET A CA 1
ATOM 724 C C A MET A 1 97 ? 47.601 7.879 52.451 0.53 9.47 97 MET A C 1
ATOM 725 C C B MET A 1 97 ? 47.589 7.857 52.174 0.47 10.26 97 MET A C 1
ATOM 726 O O A MET A 1 97 ? 46.352 7.841 52.502 0.53 10.64 97 MET A O 1
ATOM 727 O O B MET A 1 97 ? 46.355 7.809 51.937 0.47 12.72 97 MET A O 1
ATOM 736 N N . LYS A 1 98 ? 48.273 8.984 52.311 1.00 10.95 98 LYS A N 1
ATOM 737 C CA . LYS A 1 98 ? 47.650 10.316 52.107 1.00 10.19 98 LYS A CA 1
ATOM 738 C C . LYS A 1 98 ? 48.187 10.881 50.790 1.00 10.90 98 LYS A C 1
ATOM 739 O O . LYS A 1 98 ? 49.403 10.876 50.596 1.00 14.99 98 LYS A O 1
ATOM 745 N N . ASP A 1 99 ? 47.333 11.313 49.916 1.00 9.97 99 ASP A N 1
ATOM 746 C CA . ASP A 1 99 ? 47.725 11.758 48.603 1.00 10.45 99 ASP A CA 1
ATOM 747 C C . ASP A 1 99 ? 47.171 13.121 48.284 1.00 10.39 99 ASP A C 1
ATOM 748 O O . ASP A 1 99 ? 46.013 13.424 48.540 1.00 11.88 99 ASP A O 1
ATOM 753 N N . LYS A 1 100 ? 48.000 13.963 47.655 1.00 11.70 100 LYS A N 1
ATOM 754 C CA . LYS A 1 100 ? 47.547 15.297 47.327 1.00 13.70 100 LYS A CA 1
ATOM 755 C C . LYS A 1 100 ? 46.964 15.458 45.946 1.00 12.68 100 LYS A C 1
ATOM 756 O O . LYS A 1 100 ? 46.400 16.531 45.659 1.00 16.56 100 LYS A O 1
ATOM 762 N N . LEU A 1 101 ? 47.116 14.506 45.061 1.00 10.87 101 LEU A N 1
ATOM 763 C CA . LEU A 1 101 ? 46.538 14.647 43.717 1.00 10.08 101 LEU A CA 1
ATOM 764 C C . LEU A 1 101 ? 45.228 13.889 43.579 1.00 10.11 101 LEU A C 1
ATOM 765 O O . LEU A 1 101 ? 44.401 14.284 42.740 1.00 11.86 101 LEU A O 1
ATOM 770 N N . VAL A 1 102 ? 45.009 12.817 44.314 1.00 10.21 102 VAL A N 1
ATOM 771 C CA . VAL A 1 102 ? 43.681 12.163 44.362 1.00 10.24 102 VAL A CA 1
ATOM 772 C C . VAL A 1 102 ? 42.695 13.169 44.981 1.00 10.03 102 VAL A C 1
ATOM 773 O O . VAL A 1 102 ? 42.974 13.698 46.053 1.00 11.95 102 VAL A O 1
ATOM 777 N N . LYS A 1 103 ? 41.553 13.358 44.345 1.00 9.87 103 LYS A N 1
ATOM 778 C CA . LYS A 1 103 ? 40.507 14.243 44.827 1.00 9.92 103 LYS A CA 1
ATOM 779 C C . LYS A 1 103 ? 39.186 13.486 44.849 1.00 9.49 103 LYS A C 1
ATOM 780 O O . LYS A 1 103 ? 38.952 12.617 44.019 1.00 9.71 103 LYS A O 1
ATOM 786 N N . LEU A 1 104 ? 38.320 13.908 45.746 1.00 10.25 104 LEU A N 1
ATOM 787 C CA . LEU A 1 104 ? 36.943 13.351 45.820 1.00 10.16 104 LEU A CA 1
ATOM 788 C C . LEU A 1 104 ? 35.881 14.396 45.507 1.00 11.16 104 LEU A C 1
ATOM 789 O O . LEU A 1 104 ? 34.701 14.144 45.701 1.00 12.21 104 LEU A O 1
ATOM 794 N N A THR A 1 105 ? 36.267 15.567 45.065 0.44 12.31 105 THR A N 1
ATOM 795 N N B THR A 1 105 ? 36.317 15.493 44.946 0.56 10.74 105 THR A N 1
ATOM 796 C CA A THR A 1 105 ? 35.481 16.727 44.675 0.44 12.48 105 THR A CA 1
ATOM 797 C CA B THR A 1 105 ? 35.424 16.560 44.490 0.56 12.79 105 THR A CA 1
ATOM 798 C C A THR A 1 105 ? 36.204 17.448 43.529 0.44 12.63 105 THR A C 1
ATOM 799 C C B THR A 1 105 ? 36.193 17.378 43.458 0.56 11.58 105 THR A C 1
ATOM 800 O O A THR A 1 105 ? 37.422 17.321 43.393 0.44 13.89 105 THR A O 1
ATOM 801 O O B THR A 1 105 ? 37.414 17.252 43.333 0.56 13.14 105 THR A O 1
ATOM 808 N N . GLY A 1 106 ? 35.488 18.225 42.727 1.00 13.49 106 GLY A N 1
ATOM 809 C CA . GLY A 1 106 ? 36.124 19.094 41.778 1.00 14.23 106 GLY A CA 1
ATOM 810 C C . GLY A 1 106 ? 36.442 18.398 40.458 1.00 12.99 106 GLY A C 1
ATOM 811 O O . GLY A 1 106 ? 36.106 17.250 40.246 1.00 13.08 106 GLY A O 1
ATOM 812 N N . PRO A 1 107 ? 37.148 19.112 39.582 1.00 14.41 107 PRO A N 1
ATOM 813 C CA . PRO A 1 107 ? 37.406 18.601 38.228 1.00 14.97 107 PRO A CA 1
ATOM 814 C C . PRO A 1 107 ? 38.229 17.307 38.207 1.00 14.04 107 PRO A C 1
ATOM 815 O O . PRO A 1 107 ? 38.089 16.540 37.261 1.00 16.88 107 PRO A O 1
ATOM 819 N N . ASP A 1 108 ? 39.054 17.110 39.236 1.00 12.81 108 ASP A N 1
ATOM 820 C CA . ASP A 1 108 ? 39.901 15.904 39.274 1.00 13.02 108 ASP A CA 1
ATOM 821 C C . ASP A 1 108 ? 39.338 14.836 40.176 1.00 10.94 108 ASP A C 1
ATOM 822 O O . ASP A 1 108 ? 40.038 13.908 40.555 1.00 11.13 108 ASP A O 1
ATOM 827 N N . SER A 1 109 ? 38.018 14.914 40.489 1.00 10.18 109 SER A N 1
ATOM 828 C CA . SER A 1 109 ? 37.439 13.892 41.333 1.00 9.27 109 SER A CA 1
ATOM 829 C C . SER A 1 109 ? 37.619 12.509 40.700 1.00 8.78 109 SER A C 1
ATOM 830 O O . SER A 1 109 ? 37.456 12.320 39.502 1.00 9.27 109 SER A O 1
ATOM 833 N N . VAL A 1 110 ? 37.851 11.535 41.590 1.00 8.32 110 VAL A N 1
ATOM 834 C CA . VAL A 1 110 ? 37.938 10.129 41.219 1.00 8.24 110 VAL A CA 1
ATOM 835 C C . VAL A 1 110 ? 36.647 9.359 41.521 1.00 7.82 110 VAL A C 1
ATOM 836 O O . VAL A 1 110 ? 36.582 8.169 41.271 1.00 8.11 110 VAL A O 1
ATOM 840 N N . ILE A 1 111 ? 35.628 10.035 42.022 1.00 8.12 111 ILE A N 1
ATOM 841 C CA . ILE A 1 111 ? 34.334 9.384 42.187 1.00 8.16 111 ILE A CA 1
ATOM 842 C C . ILE A 1 111 ? 33.889 8.880 40.805 1.00 7.94 111 ILE A C 1
ATOM 843 O O . ILE A 1 111 ? 33.957 9.583 39.815 1.00 8.76 111 ILE A O 1
ATOM 848 N N . GLY A 1 112 ? 33.439 7.608 40.755 1.00 7.66 112 GLY A N 1
ATOM 849 C CA . GLY A 1 112 ? 33.027 7.038 39.514 1.00 7.89 112 GLY A CA 1
ATOM 850 C C . GLY A 1 112 ? 34.153 6.571 38.596 1.00 7.59 112 GLY A C 1
ATOM 851 O O . GLY A 1 112 ? 33.869 6.147 37.480 1.00 8.17 112 GLY A O 1
ATOM 852 N N . ARG A 1 113 ? 35.392 6.632 39.068 1.00 7.48 113 ARG A N 1
ATOM 853 C CA . ARG A 1 113 ? 36.520 6.087 38.358 1.00 7.54 113 ARG A CA 1
ATOM 854 C C . ARG A 1 113 ? 36.855 4.733 38.963 1.00 7.71 113 ARG A C 1
ATOM 855 O O . ARG A 1 113 ? 36.007 4.154 39.660 1.00 9.29 113 ARG A O 1
ATOM 863 N N . THR A 1 114 ? 38.036 4.149 38.684 1.00 7.80 114 THR A N 1
ATOM 864 C CA . THR A 1 114 ? 38.326 2.764 39.082 1.00 7.91 114 THR A CA 1
ATOM 865 C C . THR A 1 114 ? 39.642 2.697 39.812 1.00 7.55 114 THR A C 1
ATOM 866 O O . THR A 1 114 ? 40.608 3.371 39.418 1.00 9.65 114 THR A O 1
ATOM 870 N N . LEU A 1 115 ? 39.748 1.862 40.828 1.00 7.20 115 LEU A N 1
ATOM 871 C CA . LEU A 1 115 ? 41.032 1.418 41.355 1.00 7.10 115 LEU A CA 1
ATOM 872 C C . LEU A 1 115 ? 41.377 0.073 40.783 1.00 7.04 115 LEU A C 1
ATOM 873 O O . LEU A 1 115 ? 40.522 -0.826 40.713 1.00 7.65 115 LEU A O 1
ATOM 878 N N . VAL A 1 116 ? 42.649 -0.107 40.384 1.00 7.02 116 VAL A N 1
ATOM 879 C CA . VAL A 1 116 ? 43.171 -1.356 39.845 1.00 6.99 116 VAL A CA 1
ATOM 880 C C . VAL A 1 116 ? 44.406 -1.770 40.651 1.00 7.01 116 VAL A C 1
ATOM 881 O O . VAL A 1 116 ? 45.275 -0.927 40.916 1.00 7.62 116 VAL A O 1
ATOM 885 N N . VAL A 1 117 ? 44.487 -3.045 40.977 1.00 7.19 117 VAL A N 1
ATOM 886 C CA . VAL A 1 117 ? 45.705 -3.659 41.497 1.00 7.24 117 VAL A CA 1
ATOM 887 C C . VAL A 1 117 ? 46.249 -4.618 40.443 1.00 7.37 117 VAL A C 1
ATOM 888 O O . VAL A 1 117 ? 45.503 -5.417 39.830 1.00 7.92 117 VAL A O 1
ATOM 892 N N . HIS A 1 118 ? 47.577 -4.563 40.247 1.00 7.26 118 HIS A N 1
ATOM 893 C CA . HIS A 1 118 ? 48.225 -5.198 39.114 1.00 7.60 118 HIS A CA 1
ATOM 894 C C . HIS A 1 118 ? 48.996 -6.464 39.489 1.00 7.72 118 HIS A C 1
ATOM 895 O O . HIS A 1 118 ? 49.445 -6.700 40.610 1.00 8.33 118 HIS A O 1
ATOM 902 N N . VAL A 1 119 ? 49.259 -7.254 38.435 1.00 8.32 119 VAL A N 1
ATOM 903 C CA . VAL A 1 119 ? 50.039 -8.474 38.484 1.00 8.89 119 VAL A CA 1
ATOM 904 C C . VAL A 1 119 ? 51.458 -8.180 38.978 1.00 8.50 119 VAL A C 1
ATOM 905 O O . VAL A 1 119 ? 51.954 -8.935 39.802 1.00 9.80 119 VAL A O 1
ATOM 909 N N . ASP A 1 120 ? 52.087 -7.168 38.421 1.00 8.45 120 ASP A N 1
ATOM 910 C CA . ASP A 1 120 ? 53.492 -6.883 38.650 1.00 8.67 120 ASP A CA 1
ATOM 911 C C . ASP A 1 120 ? 53.676 -5.572 39.417 1.00 8.18 120 ASP A C 1
ATOM 912 O O . ASP A 1 120 ? 52.760 -4.756 39.611 1.00 8.49 120 ASP A O 1
ATOM 917 N N . GLU A 1 121 ? 54.921 -5.375 39.853 1.00 8.51 121 GLU A N 1
ATOM 918 C CA . GLU A 1 121 ? 55.390 -4.126 40.439 1.00 8.24 121 GLU A CA 1
ATOM 919 C C . GLU A 1 121 ? 55.314 -2.988 39.463 1.00 7.85 121 GLU A C 1
ATOM 920 O O . GLU A 1 121 ? 55.647 -3.114 38.276 1.00 8.90 121 GLU A O 1
ATOM 926 N N . ASP A 1 122 ? 54.927 -1.839 39.977 1.00 7.57 122 ASP A N 1
ATOM 927 C CA . ASP A 1 122 ? 55.017 -0.546 39.257 1.00 7.12 122 ASP A CA 1
ATOM 928 C C . ASP A 1 122 ? 56.434 -0.013 39.439 1.00 7.20 122 ASP A C 1
ATOM 929 O O . ASP A 1 122 ? 56.881 0.239 40.563 1.00 7.89 122 ASP A O 1
ATOM 934 N N . ASP A 1 123 ? 57.162 0.159 38.332 1.00 7.17 123 ASP A N 1
ATOM 935 C CA . ASP A 1 123 ? 58.568 0.604 38.340 1.00 7.70 123 ASP A CA 1
ATOM 936 C C . ASP A 1 123 ? 58.704 2.101 38.499 1.00 7.72 123 ASP A C 1
ATOM 937 O O . ASP A 1 123 ? 59.835 2.619 38.456 1.00 8.49 123 ASP A O 1
ATOM 942 N N . LEU A 1 124 ? 57.587 2.809 38.689 1.00 7.69 124 LEU A N 1
ATOM 943 C CA . LEU A 1 124 ? 57.572 4.230 39.023 1.00 8.13 124 LEU A CA 1
ATOM 944 C C . LEU A 1 124 ? 58.112 5.101 37.934 1.00 7.80 124 LEU A C 1
ATOM 945 O O . LEU A 1 124 ? 58.483 6.242 38.130 1.00 8.72 124 LEU A O 1
ATOM 950 N N . GLY A 1 125 ? 58.086 4.586 36.677 1.00 7.84 125 GLY A N 1
ATOM 951 C CA . GLY A 1 125 ? 58.579 5.309 35.545 1.00 8.75 125 GLY A CA 1
ATOM 952 C C . GLY A 1 125 ? 60.085 5.124 35.269 1.00 8.79 125 GLY A C 1
ATOM 953 O O . GLY A 1 125 ? 60.585 5.700 34.315 1.00 10.68 125 GLY A O 1
ATOM 954 N N . ARG A 1 126 ? 60.767 4.344 36.120 1.00 8.67 126 ARG A N 1
ATOM 955 C CA . ARG A 1 126 ? 62.231 4.290 36.144 1.00 9.12 126 ARG A CA 1
ATOM 956 C C . ARG A 1 126 ? 62.778 2.955 35.717 1.00 9.04 126 ARG A C 1
ATOM 957 O O . ARG A 1 126 ? 63.997 2.752 35.767 1.00 10.42 126 ARG A O 1
ATOM 965 N N . GLY A 1 127 ? 61.941 2.035 35.252 1.00 8.80 127 GLY A N 1
ATOM 966 C CA . GLY A 1 127 ? 62.418 0.702 34.937 1.00 9.55 127 GLY A CA 1
ATOM 967 C C . GLY A 1 127 ? 63.128 0.527 33.617 1.00 9.91 127 GLY A C 1
ATOM 968 O O . GLY A 1 127 ? 63.693 -0.555 33.378 1.00 11.14 127 GLY A O 1
ATOM 969 N N . GLY A 1 128 ? 63.092 1.503 32.740 1.00 10.42 128 GLY A N 1
ATOM 970 C CA . GLY A 1 128 ? 63.785 1.355 31.474 1.00 12.12 128 GLY A CA 1
ATOM 971 C C . GLY A 1 128 ? 63.047 0.540 30.426 1.00 10.27 128 GLY A C 1
ATOM 972 O O . GLY A 1 128 ? 63.666 0.049 29.475 1.00 15.52 128 GLY A O 1
ATOM 973 N N . HIS A 1 129 ? 61.762 0.352 30.565 1.00 9.48 129 HIS A N 1
ATOM 974 C CA . HIS A 1 129 ? 60.912 -0.350 29.597 1.00 9.72 129 HIS A CA 1
ATOM 975 C C . HIS A 1 129 ? 60.042 0.628 28.833 1.00 8.97 129 HIS A C 1
ATOM 976 O O . HIS A 1 129 ? 59.748 1.703 29.329 1.00 9.96 129 HIS A O 1
ATOM 983 N N . GLU A 1 130 ? 59.585 0.235 27.657 1.00 10.06 130 GLU A N 1
ATOM 984 C CA . GLU A 1 130 ? 58.702 1.113 26.907 1.00 10.52 130 GLU A CA 1
ATOM 985 C C . GLU A 1 130 ? 57.428 1.505 27.710 1.00 9.40 130 GLU A C 1
ATOM 986 O O . GLU A 1 130 ? 56.980 2.644 27.622 1.00 11.60 130 GLU A O 1
ATOM 992 N N . GLN A 1 131 ? 56.902 0.597 28.507 1.00 9.32 131 GLN A N 1
ATOM 993 C CA . GLN A 1 131 ? 55.699 0.938 29.263 1.00 8.74 131 GLN A CA 1
ATOM 994 C C . GLN A 1 131 ? 56.042 1.681 30.567 1.00 8.34 131 GLN A C 1
ATOM 995 O O . GLN A 1 131 ? 55.123 2.099 31.248 1.00 8.46 131 GLN A O 1
ATOM 1001 N N . SER A 1 132 ? 57.299 1.853 30.947 1.00 8.36 132 SER A N 1
ATOM 1002 C CA . SER A 1 132 ? 57.586 2.446 32.249 1.00 8.23 132 SER A CA 1
ATOM 1003 C C . SER A 1 132 ? 56.931 3.817 32.442 1.00 7.90 132 SER A C 1
ATOM 1004 O O . SER A 1 132 ? 56.340 4.069 33.483 1.00 8.17 132 SER A O 1
ATOM 1007 N N . LYS A 1 133 ? 57.074 4.691 31.441 1.00 8.55 133 LYS A N 1
ATOM 1008 C CA . LYS A 1 133 ? 56.528 6.042 31.549 1.00 8.83 133 LYS A CA 1
ATOM 1009 C C . LYS A 1 133 ? 55.029 6.122 31.179 1.00 8.32 133 LYS A C 1
ATOM 1010 O O . LYS A 1 133 ? 54.482 7.222 31.193 1.00 8.96 133 LYS A O 1
ATOM 1021 N N . ILE A 1 134 ? 54.409 4.978 30.950 1.00 8.35 134 ILE A N 1
ATOM 1022 C CA . ILE A 1 134 ? 52.979 4.859 30.603 1.00 8.42 134 ILE A CA 1
ATOM 1023 C C . ILE A 1 134 ? 52.184 4.244 31.752 1.00 8.23 134 ILE A C 1
ATOM 1024 O O . ILE A 1 134 ? 51.197 4.782 32.208 1.00 9.12 134 ILE A O 1
ATOM 1029 N 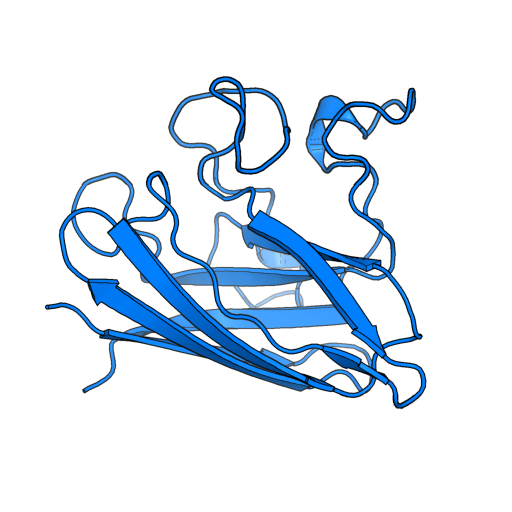N . THR A 1 135 ? 52.671 3.097 32.224 1.00 8.10 135 THR A N 1
ATOM 1030 C CA . THR A 1 135 ? 51.964 2.312 33.224 1.00 8.54 135 THR A CA 1
ATOM 1031 C C . THR A 1 135 ? 52.859 1.897 34.387 1.00 8.44 135 THR A C 1
ATOM 1032 O O . THR A 1 135 ? 52.380 1.241 35.312 1.00 9.53 135 THR A O 1
ATOM 1036 N N . GLY A 1 136 ? 54.161 2.185 34.335 1.00 8.18 136 GLY A N 1
ATOM 1037 C CA . GLY A 1 136 ? 55.080 1.622 35.285 1.00 7.94 136 GLY A CA 1
ATOM 1038 C C . GLY A 1 136 ? 55.401 0.175 34.995 1.00 7.37 136 GLY A C 1
ATOM 1039 O O . GLY A 1 136 ? 56.016 -0.525 35.815 1.00 7.76 136 GLY A O 1
ATOM 1040 N N . ASN A 1 137 ? 55.048 -0.292 33.812 1.00 7.98 137 ASN A N 1
ATOM 1041 C CA . ASN A 1 137 ? 55.222 -1.683 33.424 1.00 8.10 137 ASN A CA 1
ATOM 1042 C C . ASN A 1 137 ? 54.657 -2.655 34.427 1.00 7.79 137 ASN A C 1
ATOM 1043 O O . ASN A 1 137 ? 55.240 -3.698 34.711 1.00 8.76 137 ASN A O 1
ATOM 1048 N N . ALA A 1 138 ? 53.466 -2.332 34.973 1.00 8.39 138 ALA A N 1
ATOM 1049 C CA . ALA A 1 138 ? 52.880 -3.134 36.053 1.00 9.07 138 ALA A CA 1
ATOM 1050 C C . ALA A 1 138 ? 52.086 -4.334 35.556 1.00 8.20 138 ALA A C 1
ATOM 1051 O O . ALA A 1 138 ? 51.526 -5.076 36.356 1.00 8.76 138 ALA A O 1
ATOM 1053 N N . GLY A 1 139 ? 52.037 -4.588 34.259 1.00 9.04 139 GLY A N 1
ATOM 1054 C CA . GLY A 1 139 ? 51.402 -5.788 33.757 1.00 9.28 139 GLY A CA 1
ATOM 1055 C C . GLY A 1 139 ? 49.893 -5.771 33.921 1.00 8.69 139 GLY A C 1
ATOM 1056 O O . GLY A 1 139 ? 49.245 -4.716 33.985 1.00 9.15 139 GLY A O 1
ATOM 1057 N N . GLY A 1 140 ? 49.346 -6.981 33.930 1.00 9.29 140 GLY A N 1
ATOM 1058 C CA . GLY A 1 140 ? 47.898 -7.135 33.874 1.00 9.54 140 GLY A CA 1
ATOM 1059 C C . GLY A 1 140 ? 47.223 -6.756 35.178 1.00 8.52 140 GLY A C 1
ATOM 1060 O O . GLY A 1 140 ? 47.829 -6.267 36.145 1.00 8.85 140 GLY A O 1
ATOM 1061 N N . ARG A 1 141 ? 45.897 -6.916 35.158 1.00 8.82 141 ARG A N 1
ATOM 1062 C CA . ARG A 1 141 ? 45.021 -6.380 36.178 1.00 8.36 141 ARG A CA 1
ATOM 1063 C C . ARG A 1 141 ? 44.402 -7.525 36.946 1.00 8.96 141 ARG A C 1
ATOM 1064 O O . ARG A 1 141 ? 43.658 -8.350 36.379 1.00 11.25 141 ARG A O 1
ATOM 1072 N N . LEU A 1 142 ? 44.721 -7.637 38.208 1.00 8.55 142 LEU A N 1
ATOM 1073 C CA . LEU A 1 142 ? 44.220 -8.724 39.038 1.00 8.79 142 LEU A CA 1
ATOM 1074 C C . LEU A 1 142 ? 42.781 -8.477 39.515 1.00 8.49 142 LEU A C 1
ATOM 1075 O O . LEU A 1 142 ? 41.988 -9.402 39.637 1.00 9.40 142 LEU A O 1
ATOM 1080 N N . ALA A 1 143 ? 42.462 -7.223 39.828 1.00 8.37 143 ALA A N 1
ATOM 1081 C CA . ALA A 1 143 ? 41.195 -6.890 40.408 1.00 8.19 143 ALA A CA 1
ATOM 1082 C C . ALA A 1 143 ? 41.010 -5.389 40.287 1.00 7.84 143 ALA A C 1
ATOM 1083 O O . ALA A 1 143 ? 41.994 -4.619 40.243 1.00 8.46 143 ALA A O 1
ATOM 1085 N N . CYS A 1 144 ? 39.756 -4.973 40.296 1.00 7.96 144 CYS A N 1
ATOM 1086 C CA . CYS A 1 144 ? 39.413 -3.576 40.156 1.00 7.99 144 CYS A CA 1
ATOM 1087 C C . CYS A 1 144 ? 38.026 -3.353 40.708 1.00 7.85 144 CYS A C 1
ATOM 1088 O O . CYS A 1 144 ? 37.253 -4.303 40.938 1.00 8.71 144 CYS A O 1
ATOM 1091 N N . GLY A 1 145 ? 37.695 -2.085 40.938 1.00 8.12 145 GLY A N 1
ATOM 1092 C CA . GLY A 1 145 ? 36.322 -1.720 41.328 1.00 8.55 145 GLY A CA 1
ATOM 1093 C C . GLY A 1 145 ? 36.080 -0.273 41.019 1.00 7.87 145 GLY A C 1
ATOM 1094 O O . GLY A 1 145 ? 37.007 0.536 40.932 1.00 8.12 145 GLY A O 1
ATOM 1095 N N . VAL A 1 146 ? 34.815 0.086 40.897 1.00 8.20 146 VAL A N 1
ATOM 1096 C CA . VAL A 1 146 ? 34.397 1.448 40.721 1.00 8.35 146 VAL A CA 1
ATOM 1097 C C . VAL A 1 146 ? 34.374 2.140 42.058 1.00 8.62 146 VAL A C 1
ATOM 1098 O O 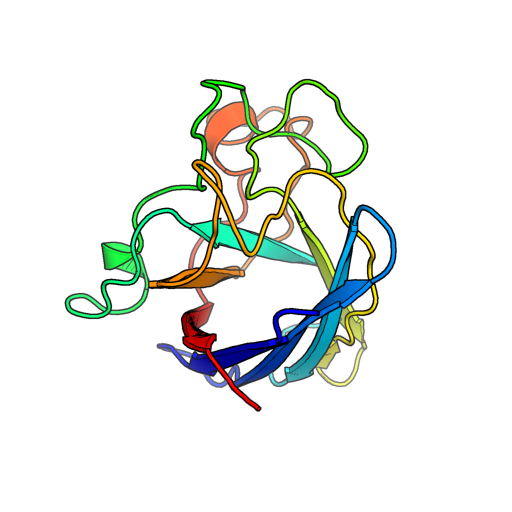. VAL A 1 146 ? 33.896 1.597 43.069 1.00 9.59 146 VAL A O 1
ATOM 1102 N N . ILE A 1 147 ? 34.885 3.390 42.107 1.00 8.52 147 ILE A N 1
ATOM 1103 C CA . ILE A 1 147 ? 34.918 4.194 43.326 1.00 8.28 147 ILE A CA 1
ATOM 1104 C C . ILE A 1 147 ? 33.568 4.859 43.546 1.00 8.05 147 ILE A C 1
ATOM 1105 O O . ILE A 1 147 ? 33.118 5.645 42.714 1.00 9.56 147 ILE A O 1
ATOM 1110 N N . GLY A 1 148 ? 32.920 4.510 44.639 1.00 8.40 148 GLY A N 1
ATOM 1111 C CA . GLY A 1 148 ? 31.591 4.989 44.927 1.00 8.80 148 GLY A CA 1
ATOM 1112 C C . GLY A 1 148 ? 31.485 5.821 46.176 1.00 8.55 148 GLY A C 1
ATOM 1113 O O . GLY A 1 148 ? 32.288 5.714 47.108 1.00 9.93 148 GLY A O 1
ATOM 1114 N N . ILE A 1 149 ? 30.476 6.661 46.243 1.00 8.98 149 ILE A N 1
ATOM 1115 C CA . ILE A 1 149 ? 30.156 7.466 47.399 1.00 9.00 149 ILE A CA 1
ATOM 1116 C C . ILE A 1 149 ? 29.620 6.577 48.518 1.00 9.47 149 ILE A C 1
ATOM 1117 O O . ILE A 1 149 ? 28.764 5.738 48.263 1.00 10.60 149 ILE A O 1
ATOM 1122 N N . THR A 1 150 ? 30.100 6.798 49.761 1.00 9.54 150 THR A N 1
ATOM 1123 C CA . THR A 1 150 ? 29.549 6.111 50.876 1.00 11.81 150 THR A CA 1
ATOM 1124 C C . THR A 1 150 ? 29.274 7.058 51.999 1.00 12.64 150 THR A C 1
ATOM 1125 O O . THR A 1 150 ? 29.543 8.233 51.926 1.00 16.77 150 THR A O 1
ATOM 1129 N N . LYS A 1 151 ? 28.713 6.544 53.059 1.00 14.92 151 LYS A N 1
ATOM 1130 C CA . LYS A 1 151 ? 28.487 7.358 54.281 1.00 21.23 151 LYS A CA 1
ATOM 1131 C C . LYS A 1 151 ? 29.820 7.425 55.011 1.00 26.90 151 LYS A C 1
ATOM 1132 O O . LYS A 1 151 ? 30.324 6.294 55.237 1.00 33.90 151 LYS A O 1
#

Solvent-accessible surface area: 7346 Å² total; per-residue (Å²): 101,67,73,1,37,1,75,0,136,37,148,35,112,2,64,15,52,0,92,2,82,46,78,77,140,72,4,7,0,47,16,77,0,28,42,7,93,66,30,105,3,0,0,0,0,1,66,99,33,57,101,127,92,45,12,93,23,1,22,40,16,8,49,57,104,66,73,81,3,2,0,44,145,33,130,61,4,13,4,0,0,2,2,29,5,92,4,32,158,107,6,94,0,111,4,112,50,114,9,144,49,0,67,6,68,52,135,24,22,2,50,38,60,4,0,0,0,4,66,69,90,1,32,52,4,154,36,79,106,156,75,3,101,92,36,0,56,0,43,38,71,31,0,11,11,69,1,27,132,51,222

Secondary structure (DSSP, 8-state):
--EEEEEEB-SSS-EEEEEEEEETTEEEEEEEEESPPSEEEEEEEES----EEEEGGG-SB--TT-PPP--TT-SSS-TTEEEEEEE-TTS-EEEEEEESS-BSSSTTB-TT-EEEEESS---TT-S-STTHHHHTT--SEEEEEE-EE--

CATH classification: 2.60.40.200

B-factor: mean 16.91, std 13.44, range [6.64, 155.78]

Nearest PDB structures (foldseek):
  3f7k-assembly1_A  TM=1.006E+00  e=1.537E-30  Alvinella pompejana
  1e9q-assembly1_A  TM=9.937E-01  e=4.679E-24  Bos taurus
  2z7z-assembly1_A  TM=9.934E-01  e=7.754E-24  Bos taurus
  1e9p-assembly1_B  TM=9.934E-01  e=1.285E-23  Bos taurus
  1e9p-assembly1_A  TM=9.939E-01  e=1.438E-23  Bos taurus

Organism: NCBI:txid6376

Foldseek 3Di:
DFKKKWWKAFDAPKTKMWIWDDDPQWIKIKIKIFRAAFFWWFKWWACAQDCPPTCPVLHFGAAPPPFWDFAQVDPRHGLTGPFIFGAHNRGMTIDTDIGNSADCDDPNHQQRHKMFIANAGQCRLPPPDPCNRGHSPRHHTRIMTGMHTDD

Radius of gyration: 13.83 Å; Cα contacts (8 Å, |Δi|>4): 463; chains: 1; bounding box: 35×34×29 Å

InterPro domains:
  IPR001424 Superoxide dismutase, copper/zinc binding domain [PF00080] (15-148)
  IPR001424 Superoxide dismutase, copper/zinc binding domain [PR00068] (43-65)
  IPR001424 Superoxide dismutase, copper/zinc binding domain [PR00068] (79-88)
  IPR001424 Superoxide dismutase, copper/zinc binding domain [PR00068] (98-120)
  IPR001424 Superoxide dismutase, copper/zinc binding domain [PR00068] (123-149)
  IPR001424 Superoxide dismutase, copper/zinc binding domain [cd00305] (5-145)
  IPR018152 Superoxide dismutase, copper/zinc, binding site [PS00087] (43-53)
  IPR018152 Superoxide dismutase, copper/zinc, binding site [PS00332] (137-148)
  IPR024134 Superoxide dismutase (Cu/Zn) / superoxide dismutase copper chaperone [PTHR10003] (3-151)
  IPR036423 Superoxide dismutase-like, copper/zinc binding domain superfamily [G3DSA:2.60.40.200] (2-153)
  IPR036423 Superoxide dismutase-like, copper/zinc binding domain superfamily [SSF49329] (3-151)

Sequence (151 aa):
AIHAVCVLKGDSPVTGTIHLKEEGDMVTVTGEITGLTPGKHGFHVHEFGDNTNGCTSAGGHFNPHGKEHGAPEDENRHAGDLGNVVAGEDGKAVIINMMKDKLVKLTTGPDSVIGRTLVVHVDEDDLGRGGHEQSKITGNAGGRLACGVIGITK